Protein AF-A0A3D1HJ94-F1 (afdb_monomer)

Solvent-accessible surface area (backbone atoms only — not comparable to full-atom values): 5010 Å² total; per-residue (Å²): 110,70,66,60,52,52,53,58,50,52,68,37,81,88,48,47,85,93,55,40,33,39,34,35,40,30,58,50,40,92,53,80,72,29,55,53,46,48,51,49,30,48,51,38,38,75,72,68,37,70,55,43,42,42,25,20,76,60,31,54,35,32,61,70,57,42,49,60,52,52,70,73,48,90,55,90,40,76,45,81,41,73,57,53,100,66,88,124

Nearest PDB structures (foldseek):
  4a26-assembly1_B  TM=3.788E-01  e=1.963E+00  Leishmania major
  9isr-assembly2_C  TM=3.378E-01  e=2.395E+00  Homo sapiens
  6vlc-assembly1_A  TM=2.691E-01  e=1.410E+00  Neisseria meningitidis Z2491
  8i0e-assembly1_A  TM=3.213E-01  e=8.438E+00  Scutellaria baicalensis

Radius of gyration: 12.5 Å; Cα contacts (8 Å, |Δi|>4): 124; chains: 1; bounding box: 27×26×32 Å

pLDDT: mean 87.14, std 13.05, range [52.53, 98.19]

Sequence (88 aa):
MIGVISENLLADKTIEAGKSQVVLVGHGSDSPANAMYSQLDYLLKDEGKAEWHVGTIEGYPTIENVERQLRKSKTKRVVLVPLLYIAG

Foldseek 3Di:
DVVVVVVVVVVPVVDDPPQEQEEAEEAADPDPCSVVQVVVQVVCVVVVVLSYHYEYDYHPPHPVVVVVSVVVDPHPHYHYDYPDPDPD

Mean predicted aligned error: 5.09 Å

Structure (mmCIF, N/CA/C/O backbone):
data_AF-A0A3D1HJ94-F1
#
_entry.id   AF-A0A3D1HJ94-F1
#
loop_
_atom_site.group_PDB
_atom_site.id
_atom_site.type_symbol
_atom_site.label_atom_id
_atom_site.label_alt_id
_atom_site.label_comp_id
_atom_site.label_asym_id
_atom_site.label_entity_id
_atom_site.label_seq_id
_atom_site.pdbx_PDB_ins_code
_atom_site.Cartn_x
_atom_site.Cartn_y
_atom_site.Cartn_z
_atom_site.occupancy
_atom_site.B_iso_or_equiv
_atom_site.auth_seq_id
_atom_site.auth_comp_id
_atom_site.auth_asym_id
_atom_site.auth_atom_id
_atom_site.pdbx_PDB_model_num
ATOM 1 N N . MET A 1 1 ? -11.420 -11.238 -7.557 1.00 52.53 1 MET A N 1
ATOM 2 C CA . MET A 1 1 ? -10.051 -11.321 -6.998 1.00 52.53 1 MET A CA 1
ATOM 3 C C . MET A 1 1 ? -9.930 -10.519 -5.702 1.00 52.53 1 MET A C 1
ATOM 5 O O . MET A 1 1 ? -9.600 -11.121 -4.694 1.00 52.53 1 MET A O 1
ATOM 9 N N . ILE A 1 2 ? -10.294 -9.228 -5.677 1.00 57.38 2 ILE A N 1
ATOM 10 C CA . ILE A 1 2 ? -10.290 -8.403 -4.448 1.00 57.38 2 ILE A CA 1
ATOM 11 C C . ILE A 1 2 ? -11.192 -8.982 -3.339 1.00 57.38 2 ILE A C 1
ATOM 13 O O . ILE A 1 2 ? -10.759 -9.062 -2.195 1.00 57.38 2 ILE A O 1
ATOM 17 N N . GLY A 1 3 ? -12.391 -9.478 -3.682 1.00 60.78 3 GLY A N 1
ATOM 18 C CA . GLY A 1 3 ? -13.289 -10.137 -2.717 1.00 60.78 3 GLY A CA 1
ATOM 19 C C . GLY A 1 3 ? -12.658 -11.344 -2.007 1.00 60.78 3 GLY A C 1
ATOM 20 O O . GLY A 1 3 ? -12.730 -11.452 -0.788 1.00 60.78 3 GLY A O 1
ATOM 21 N N . VAL A 1 4 ? -11.928 -12.181 -2.752 1.00 61.44 4 VAL A N 1
ATOM 22 C CA . VAL A 1 4 ? -11.239 -13.366 -2.210 1.00 61.44 4 VAL A CA 1
ATOM 23 C C . VAL A 1 4 ? -10.083 -12.968 -1.289 1.00 61.44 4 VAL A C 1
ATOM 25 O O . VAL A 1 4 ? -9.851 -13.627 -0.278 1.00 61.44 4 VAL A O 1
ATOM 28 N N . ILE A 1 5 ? -9.368 -11.880 -1.602 1.00 65.69 5 ILE A N 1
ATOM 29 C CA . ILE A 1 5 ? -8.315 -11.349 -0.723 1.00 65.69 5 ILE A CA 1
ATOM 30 C C . ILE A 1 5 ? -8.942 -10.843 0.575 1.00 65.69 5 ILE A C 1
ATOM 32 O O . ILE A 1 5 ? -8.464 -11.200 1.645 1.00 65.69 5 ILE A O 1
ATOM 36 N N . SER A 1 6 ? -10.036 -10.076 0.503 1.00 64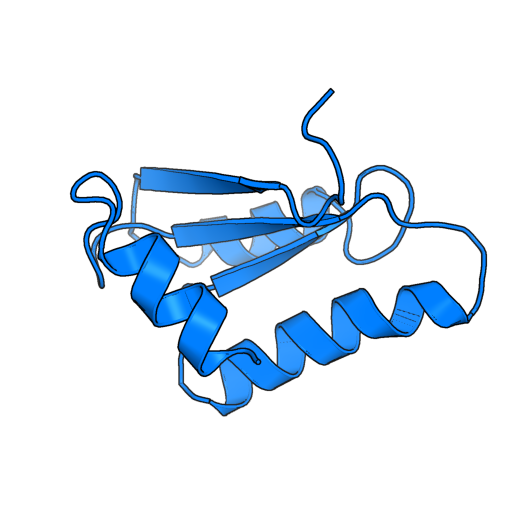.06 6 SER A N 1
ATOM 37 C CA . SER A 1 6 ? -10.703 -9.576 1.709 1.00 64.06 6 SER A CA 1
ATOM 38 C C . SER A 1 6 ? -11.289 -10.688 2.573 1.00 64.06 6 SER A C 1
ATOM 40 O O . SER A 1 6 ? -11.131 -10.639 3.785 1.00 64.06 6 SER A O 1
ATOM 42 N N . GLU A 1 7 ? -11.917 -11.703 1.980 1.00 65.69 7 GLU A N 1
ATOM 43 C CA . GLU A 1 7 ? -12.507 -12.817 2.730 1.00 65.69 7 GLU A CA 1
ATOM 44 C C . GLU A 1 7 ? -11.440 -13.641 3.455 1.00 65.69 7 GLU A C 1
ATOM 46 O O . GLU A 1 7 ? -11.598 -13.935 4.637 1.00 65.69 7 GLU A O 1
ATOM 51 N N . ASN A 1 8 ? -10.324 -13.953 2.789 1.00 66.19 8 ASN A N 1
ATOM 52 C CA . ASN A 1 8 ? -9.251 -14.735 3.406 1.00 66.19 8 ASN A CA 1
ATOM 53 C C . ASN A 1 8 ? -8.460 -13.941 4.455 1.00 66.19 8 ASN A C 1
ATOM 55 O O . ASN A 1 8 ? -8.074 -14.512 5.470 1.00 66.19 8 ASN A O 1
ATOM 59 N N . LEU A 1 9 ? -8.253 -12.633 4.261 1.00 66.12 9 LEU A N 1
ATOM 60 C CA . LEU A 1 9 ? -7.615 -11.789 5.280 1.00 66.12 9 LEU A CA 1
ATOM 61 C C . LEU A 1 9 ? -8.522 -11.568 6.491 1.00 66.12 9 LEU A C 1
ATOM 63 O O . LEU A 1 9 ? -8.042 -11.587 7.614 1.00 66.12 9 LEU A O 1
ATOM 67 N N . LEU A 1 10 ? -9.826 -11.363 6.290 1.00 64.06 10 LEU A N 1
ATOM 68 C CA . LEU A 1 10 ? -10.774 -11.170 7.394 1.00 64.06 10 LEU A CA 1
ATOM 69 C C . LEU A 1 10 ? -11.107 -12.479 8.124 1.00 64.06 10 LEU A C 1
ATOM 71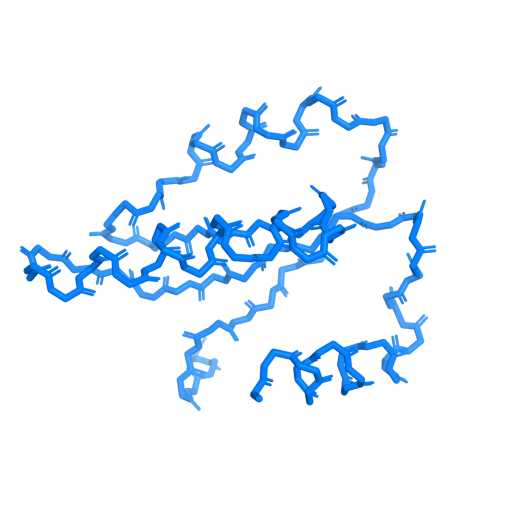 O O . LEU A 1 10 ? -11.550 -12.442 9.272 1.00 64.06 10 LEU A O 1
ATOM 75 N N . ALA A 1 11 ? -10.892 -13.634 7.487 1.00 61.84 11 ALA A N 1
ATOM 76 C CA . AL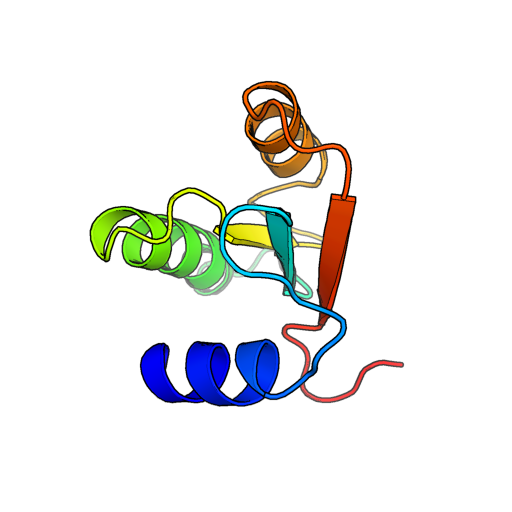A A 1 11 ? -10.944 -14.930 8.157 1.00 61.84 11 ALA A CA 1
ATOM 77 C C . ALA A 1 11 ? -9.814 -15.090 9.192 1.00 61.84 11 ALA A C 1
ATOM 79 O O . ALA A 1 11 ? -9.974 -15.828 10.170 1.00 61.84 11 ALA A O 1
ATOM 80 N N . ASP A 1 12 ? -8.703 -14.366 9.022 1.00 64.50 12 ASP A N 1
ATOM 81 C CA . ASP A 1 12 ? -7.700 -14.213 10.066 1.00 64.50 12 ASP A CA 1
ATOM 82 C C . ASP A 1 12 ? -8.244 -13.285 11.164 1.00 64.50 12 ASP A C 1
ATOM 84 O O . ASP A 1 12 ? -8.365 -12.069 11.008 1.00 64.50 12 ASP A O 1
ATOM 88 N N . LYS A 1 13 ? -8.553 -13.875 12.325 1.00 60.81 13 LYS A N 1
ATOM 89 C CA . LYS A 1 13 ? -9.105 -13.178 13.500 1.00 60.81 13 LYS A CA 1
ATOM 90 C C . LYS A 1 13 ? -8.200 -12.065 14.040 1.00 60.81 13 LYS A C 1
ATOM 92 O O . LYS A 1 13 ? -8.624 -11.318 14.919 1.00 60.81 13 LYS A O 1
ATOM 97 N N . THR A 1 14 ? -6.960 -11.955 13.565 1.00 63.53 14 THR A N 1
ATOM 98 C CA . THR A 1 14 ? -6.073 -10.838 13.895 1.00 63.53 14 THR A CA 1
ATOM 99 C C . THR A 1 14 ? -6.419 -9.548 13.141 1.00 63.53 14 THR A C 1
ATOM 101 O O . THR A 1 14 ? -6.001 -8.474 13.585 1.00 63.53 14 THR A O 1
ATOM 104 N N . ILE A 1 15 ? -7.214 -9.610 12.066 1.00 69.50 15 ILE A N 1
ATOM 105 C CA . ILE A 1 15 ? -7.666 -8.449 11.291 1.00 69.50 15 ILE A CA 1
ATOM 106 C C . ILE A 1 15 ? -9.101 -8.097 11.680 1.00 69.50 15 ILE A C 1
ATOM 108 O O . ILE A 1 15 ? -10.081 -8.608 11.144 1.00 69.50 15 ILE A O 1
ATOM 112 N N . GLU A 1 16 ? -9.237 -7.167 12.621 1.00 70.62 16 GLU A N 1
ATOM 113 C CA . GLU A 1 16 ? -10.547 -6.640 13.000 1.00 70.62 16 GLU A CA 1
ATOM 114 C C . GLU A 1 16 ? -10.971 -5.522 12.036 1.00 70.62 16 GLU A C 1
ATOM 116 O O . GLU A 1 16 ? -10.399 -4.424 12.048 1.00 70.62 16 GLU A O 1
ATOM 121 N N . ALA A 1 17 ? -11.990 -5.798 11.213 1.00 67.44 17 ALA A N 1
ATOM 122 C CA . ALA A 1 17 ? -12.602 -4.815 10.323 1.00 67.44 17 ALA A CA 1
ATOM 123 C C . ALA A 1 17 ? -13.043 -3.560 11.101 1.00 67.44 17 ALA A C 1
ATOM 125 O O . ALA A 1 17 ? -13.677 -3.652 12.153 1.00 67.44 17 ALA A O 1
ATOM 126 N N . GLY A 1 18 ? -12.675 -2.377 10.601 1.00 72.69 18 GLY A N 1
ATOM 127 C CA . GLY A 1 18 ? -12.964 -1.090 11.249 1.00 72.69 18 GLY A CA 1
ATOM 128 C C . GLY A 1 18 ? -12.082 -0.751 12.459 1.00 72.69 18 GLY A C 1
ATOM 129 O O . GLY A 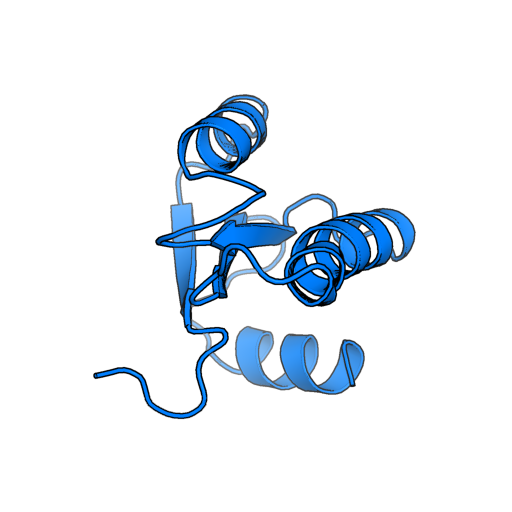1 18 ? -12.251 0.311 13.052 1.00 72.69 18 GLY A O 1
ATOM 130 N N . LYS A 1 19 ? -11.136 -1.622 12.834 1.00 83.44 19 LYS A N 1
ATOM 131 C CA . LYS A 1 19 ? -10.176 -1.390 13.930 1.00 83.44 19 LYS A CA 1
ATOM 132 C C . LYS A 1 19 ? -8.716 -1.601 13.528 1.00 83.44 19 LYS A C 1
ATOM 134 O O . LYS A 1 19 ? -7.832 -1.477 14.375 1.00 83.44 19 LYS A O 1
ATOM 139 N N . SER A 1 20 ? -8.460 -1.917 12.262 1.00 89.25 20 SER A N 1
ATOM 140 C CA . SER A 1 20 ? -7.119 -2.092 11.702 1.00 89.25 20 SER A CA 1
ATOM 141 C C . SER A 1 20 ? -7.028 -1.393 10.348 1.00 89.25 20 SER A C 1
ATOM 143 O O . SER A 1 20 ? -7.978 -1.445 9.572 1.00 89.25 20 SER A O 1
ATOM 145 N N . GLN A 1 21 ? -5.897 -0.747 10.068 1.00 93.44 21 GLN A N 1
ATOM 146 C CA . GLN A 1 21 ? -5.507 -0.405 8.698 1.00 93.44 21 GLN A CA 1
ATOM 147 C C . GLN A 1 21 ? -4.836 -1.622 8.067 1.00 93.44 21 GLN A C 1
ATOM 149 O O . GLN A 1 21 ? -4.043 -2.287 8.738 1.00 93.44 21 GLN A O 1
ATOM 154 N N . VAL A 1 22 ? -5.107 -1.892 6.796 1.00 93.25 22 VAL A N 1
ATOM 155 C CA . VAL A 1 22 ? -4.449 -2.966 6.045 1.00 93.25 22 VAL A CA 1
ATOM 156 C C . VAL A 1 22 ? -3.543 -2.342 4.995 1.00 93.25 22 VAL A C 1
ATOM 158 O O . VAL A 1 22 ? -3.983 -1.508 4.208 1.00 93.25 22 VAL A O 1
ATOM 161 N N . VAL A 1 23 ? -2.279 -2.752 4.966 1.00 95.75 23 VAL A N 1
ATOM 162 C CA . VAL A 1 23 ? -1.319 -2.338 3.941 1.00 95.75 23 VAL A CA 1
ATOM 163 C C . VAL A 1 23 ? -0.874 -3.570 3.171 1.00 95.75 23 VAL A C 1
ATOM 165 O O . VAL A 1 23 ? -0.198 -4.441 3.717 1.00 95.75 23 VAL A O 1
ATOM 168 N N . LEU A 1 24 ? -1.243 -3.626 1.896 1.00 94.88 24 LEU A N 1
ATOM 169 C CA . LEU A 1 24 ? -0.717 -4.595 0.947 1.00 94.88 24 LEU A CA 1
ATOM 170 C C . LEU A 1 24 ? 0.668 -4.125 0.486 1.00 94.88 24 LEU A C 1
ATOM 172 O O . LEU A 1 24 ? 0.800 -3.017 -0.034 1.00 94.88 24 LEU A O 1
ATOM 176 N N . VAL A 1 25 ? 1.692 -4.951 0.689 1.00 96.25 25 VAL A N 1
ATOM 177 C CA . VAL A 1 25 ? 3.093 -4.609 0.410 1.00 96.25 25 VAL A CA 1
ATOM 178 C C . VAL A 1 25 ? 3.559 -5.348 -0.838 1.00 96.25 25 VAL A C 1
ATOM 180 O O . VAL A 1 25 ? 3.844 -6.543 -0.791 1.00 96.25 25 VAL A O 1
ATOM 183 N N . GLY A 1 26 ? 3.596 -4.644 -1.965 1.00 95.62 26 GLY A N 1
ATOM 184 C CA . GLY A 1 26 ? 4.132 -5.148 -3.227 1.00 95.62 26 GLY A CA 1
ATOM 185 C C . GLY A 1 26 ? 5.641 -4.948 -3.352 1.00 95.62 26 GLY A C 1
ATOM 186 O O . GLY A 1 26 ? 6.242 -4.169 -2.617 1.00 95.62 26 GLY A O 1
ATOM 187 N N . HIS A 1 27 ? 6.257 -5.604 -4.334 1.00 96.06 27 HIS A N 1
ATOM 188 C CA . HIS A 1 27 ? 7.681 -5.405 -4.622 1.00 96.06 27 HIS A CA 1
ATOM 189 C C . HIS A 1 27 ? 7.929 -3.994 -5.177 1.00 96.06 27 HIS A C 1
ATOM 191 O O . HIS A 1 27 ? 8.746 -3.248 -4.654 1.00 96.06 27 HIS A O 1
ATOM 197 N N . GLY A 1 28 ? 7.146 -3.588 -6.180 1.00 95.44 28 GLY A N 1
ATOM 198 C CA . GLY A 1 28 ? 7.421 -2.384 -6.972 1.00 95.44 28 GLY A CA 1
ATOM 199 C C . 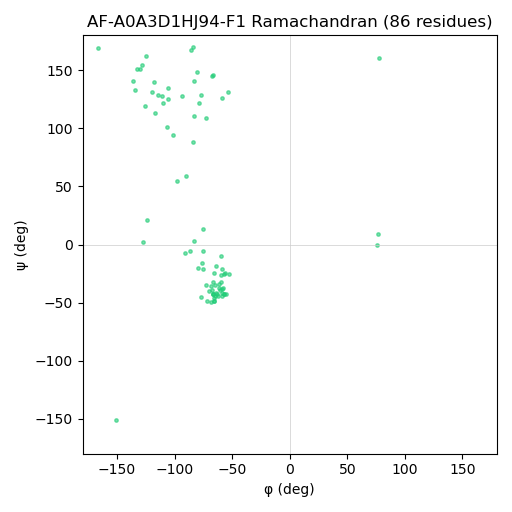GLY A 1 28 ? 8.527 -2.601 -8.008 1.00 95.44 28 GLY A C 1
ATOM 200 O O . GLY A 1 28 ? 9.261 -3.581 -7.939 1.00 95.44 28 GLY A O 1
ATOM 201 N N . SER A 1 29 ? 8.599 -1.742 -9.023 1.00 95.31 29 SER A N 1
ATOM 202 C CA . SER A 1 29 ? 9.692 -1.736 -10.012 1.00 95.31 29 SER A CA 1
ATOM 203 C C . SER A 1 29 ? 9.675 -0.443 -10.831 1.00 95.31 29 SER A C 1
ATOM 205 O O . SER A 1 29 ? 8.654 0.241 -10.861 1.00 95.31 29 SER A O 1
ATOM 207 N N . ASP A 1 30 ? 10.725 -0.194 -11.613 1.00 95.00 30 ASP A N 1
ATOM 208 C CA . ASP A 1 30 ? 10.767 0.899 -12.601 1.00 95.00 30 ASP A CA 1
ATOM 209 C C . ASP A 1 30 ? 9.950 0.621 -13.880 1.00 95.00 30 ASP A C 1
ATOM 211 O O . ASP A 1 30 ? 9.813 1.480 -14.753 1.00 95.00 30 ASP A O 1
ATOM 215 N N . SER A 1 31 ? 9.398 -0.588 -14.029 1.00 96.81 31 SER A N 1
ATOM 216 C CA . SER A 1 31 ? 8.557 -0.935 -15.175 1.00 96.81 31 SER A CA 1
ATOM 217 C C . SER A 1 31 ? 7.242 -0.144 -15.157 1.00 96.81 31 SER A C 1
ATOM 219 O O . SER A 1 31 ? 6.646 0.021 -14.090 1.00 96.81 31 SER A O 1
ATOM 221 N N . PRO A 1 32 ? 6.677 0.229 -16.324 1.00 96.81 32 PRO A N 1
ATOM 222 C CA . PRO A 1 32 ? 5.323 0.784 -16.411 1.00 96.81 32 PRO A CA 1
ATOM 223 C C . PRO A 1 32 ? 4.249 -0.084 -15.737 1.00 96.81 32 PRO A C 1
ATOM 225 O O . PRO A 1 32 ? 3.234 0.434 -15.271 1.00 96.81 32 PRO A O 1
ATOM 228 N N . ALA A 1 33 ? 4.485 -1.397 -15.624 1.00 95.69 33 ALA A N 1
ATOM 229 C CA . ALA A 1 33 ? 3.609 -2.320 -14.903 1.00 95.69 33 ALA A CA 1
ATOM 230 C C . ALA A 1 33 ? 3.422 -1.944 -13.418 1.00 95.69 33 ALA A C 1
ATOM 232 O O . ALA A 1 33 ? 2.414 -2.311 -12.816 1.00 95.69 33 ALA A O 1
ATOM 233 N N . ASN A 1 34 ? 4.337 -1.165 -12.832 1.00 96.69 34 ASN A N 1
ATOM 234 C CA . ASN A 1 34 ? 4.219 -0.656 -11.468 1.00 96.69 34 ASN A CA 1
ATOM 235 C C . ASN A 1 34 ? 2.935 0.166 -11.241 1.00 96.69 34 ASN A C 1
ATOM 237 O O . ASN A 1 34 ? 2.412 0.191 -10.128 1.00 96.69 34 ASN A O 1
ATOM 241 N N . ALA A 1 35 ? 2.365 0.771 -12.291 1.00 97.50 35 ALA A N 1
ATOM 242 C CA . ALA A 1 35 ? 1.093 1.494 -12.210 1.00 97.50 35 ALA A CA 1
ATOM 243 C C . ALA A 1 35 ? -0.066 0.637 -11.657 1.00 97.50 35 ALA A C 1
ATOM 245 O O . ALA A 1 35 ? -1.002 1.179 -11.065 1.00 97.50 35 ALA A O 1
ATOM 246 N N . MET A 1 36 ? 0.011 -0.695 -11.779 1.00 96.62 36 MET A N 1
ATOM 247 C CA . MET A 1 36 ? -0.992 -1.608 -11.223 1.00 96.62 36 MET A CA 1
ATOM 248 C C . MET A 1 36 ? -1.133 -1.483 -9.701 1.00 96.62 36 MET A C 1
ATOM 250 O O . MET A 1 36 ? -2.241 -1.632 -9.191 1.00 96.62 36 MET A O 1
ATOM 254 N N . TYR A 1 37 ? -0.058 -1.167 -8.967 1.00 97.50 37 TYR A N 1
ATOM 255 C CA . TYR A 1 37 ? -0.132 -0.987 -7.512 1.00 97.50 37 TYR A CA 1
ATOM 256 C C . TYR A 1 37 ? -0.979 0.234 -7.139 1.00 97.50 37 TYR A C 1
ATOM 258 O O . TYR A 1 37 ? -1.833 0.151 -6.258 1.00 97.50 37 TYR A O 1
ATOM 266 N N . SER A 1 38 ? -0.805 1.350 -7.850 1.00 97.50 38 SER A N 1
ATOM 267 C CA . SER A 1 38 ? -1.632 2.549 -7.664 1.00 97.50 38 SER A CA 1
ATOM 268 C C . SER A 1 38 ? -3.079 2.326 -8.098 1.00 97.50 38 SER A C 1
ATOM 270 O O . SER A 1 38 ? -4.002 2.792 -7.435 1.00 97.50 38 SER A O 1
ATOM 272 N N . GLN A 1 39 ? -3.292 1.593 -9.193 1.00 97.31 39 GLN A N 1
ATOM 273 C CA . GLN A 1 39 ? -4.637 1.245 -9.642 1.00 97.31 39 GLN A CA 1
ATOM 274 C C . GLN A 1 39 ? -5.359 0.370 -8.612 1.00 97.31 39 GLN A C 1
ATOM 276 O O . GLN A 1 39 ? -6.527 0.612 -8.320 1.00 97.31 39 GLN A O 1
ATOM 281 N N . LEU A 1 40 ? -4.673 -0.616 -8.031 1.00 95.75 40 LEU A N 1
ATOM 282 C CA . LEU A 1 40 ? -5.242 -1.469 -6.992 1.00 95.75 40 LEU A CA 1
ATOM 283 C C . LEU A 1 40 ? -5.620 -0.660 -5.745 1.00 95.75 40 LEU A C 1
ATOM 285 O O . LEU A 1 40 ? -6.717 -0.824 -5.220 1.00 95.75 40 LEU A O 1
ATOM 289 N N . ASP A 1 41 ? -4.743 0.242 -5.308 1.00 96.00 41 ASP A N 1
ATOM 290 C CA . ASP A 1 41 ? -4.997 1.160 -4.195 1.00 96.00 41 ASP A CA 1
ATOM 291 C C . ASP A 1 41 ? -6.250 2.021 -4.418 1.00 96.00 41 ASP A C 1
ATOM 293 O O . ASP A 1 41 ? -7.068 2.187 -3.510 1.00 96.00 41 ASP A O 1
ATOM 297 N N . TYR A 1 42 ? -6.421 2.536 -5.638 1.00 96.69 42 TYR A N 1
ATOM 298 C CA . TYR A 1 42 ? -7.603 3.296 -6.031 1.00 96.69 42 TYR A CA 1
ATOM 299 C C . TYR A 1 42 ? -8.869 2.432 -6.024 1.00 96.69 42 TYR A C 1
ATOM 301 O O . TYR A 1 42 ? -9.861 2.822 -5.412 1.00 96.69 42 TYR A O 1
ATOM 309 N N . LEU A 1 43 ? -8.831 1.248 -6.643 1.00 94.88 43 LEU A N 1
ATOM 310 C CA . LEU A 1 43 ? -9.984 0.343 -6.711 1.00 94.88 43 LEU A CA 1
ATOM 311 C C . LEU A 1 43 ? -10.461 -0.088 -5.321 1.00 94.88 43 LEU A C 1
ATOM 313 O O . LEU A 1 43 ? -11.660 -0.130 -5.071 1.00 94.88 43 LEU A O 1
ATOM 317 N N . LEU A 1 44 ? -9.543 -0.355 -4.388 1.00 92.06 44 LEU A N 1
ATOM 318 C CA . LEU A 1 44 ? -9.906 -0.678 -3.004 1.00 92.06 4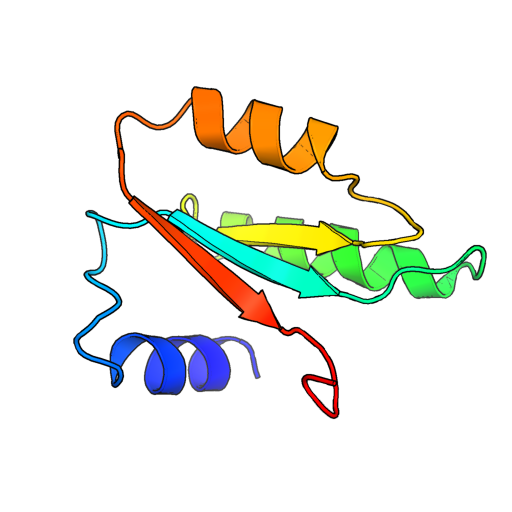4 LEU A CA 1
ATOM 319 C C . LEU A 1 44 ? -10.701 0.462 -2.354 1.00 92.06 44 LEU A C 1
ATOM 321 O O . LEU A 1 44 ? -11.726 0.218 -1.715 1.00 92.06 44 LEU A O 1
ATOM 325 N N . LYS A 1 45 ? -10.256 1.707 -2.544 1.00 92.69 45 LYS A N 1
ATOM 326 C CA . LYS A 1 45 ? -10.941 2.891 -2.011 1.00 92.69 45 LYS A CA 1
ATOM 327 C C . LYS A 1 45 ? -12.300 3.112 -2.666 1.00 92.69 45 LYS A C 1
ATOM 329 O O . LYS A 1 45 ? -13.254 3.415 -1.954 1.00 92.69 45 LYS A O 1
ATOM 334 N N . ASP A 1 46 ? -12.383 2.941 -3.982 1.00 94.25 46 ASP A N 1
ATOM 335 C CA . ASP A 1 46 ? -13.627 3.057 -4.752 1.00 94.25 46 ASP A CA 1
ATOM 336 C C . ASP A 1 46 ? -14.667 2.011 -4.307 1.00 94.25 46 ASP A C 1
ATOM 338 O O . ASP A 1 46 ? -15.835 2.328 -4.103 1.00 94.25 46 ASP A O 1
ATOM 342 N N . GLU A 1 47 ? -14.222 0.792 -3.984 1.00 89.62 47 GLU A N 1
ATOM 343 C CA . GLU A 1 47 ? -15.049 -0.272 -3.392 1.00 89.62 47 GLU A CA 1
ATOM 344 C C . GLU A 1 47 ? -15.379 -0.063 -1.894 1.00 89.62 47 GLU A C 1
ATOM 346 O O . GLU A 1 47 ? -15.805 -0.996 -1.206 1.00 89.62 47 GLU A O 1
ATOM 351 N N . GLY A 1 48 ? -15.155 1.134 -1.344 1.00 89.75 48 GLY A N 1
ATOM 352 C CA . GLY A 1 48 ? -15.478 1.473 0.044 1.00 89.75 48 GLY A CA 1
ATOM 353 C C . GLY A 1 48 ? -14.508 0.912 1.090 1.00 89.75 48 GLY A C 1
ATOM 354 O O . GLY A 1 48 ? -14.765 1.027 2.290 1.00 89.75 48 GLY A O 1
ATOM 355 N N . LYS A 1 49 ? -13.369 0.336 0.683 1.00 89.00 49 LYS A N 1
ATOM 356 C CA . LYS A 1 49 ? -12.328 -0.172 1.594 1.00 89.00 49 LYS A CA 1
ATOM 357 C C . LYS A 1 49 ? -11.304 0.923 1.915 1.00 89.00 49 LYS A C 1
ATOM 359 O O . LYS A 1 49 ? -10.115 0.768 1.667 1.00 89.00 49 LYS A O 1
ATOM 364 N N . ALA A 1 50 ? -11.763 2.039 2.4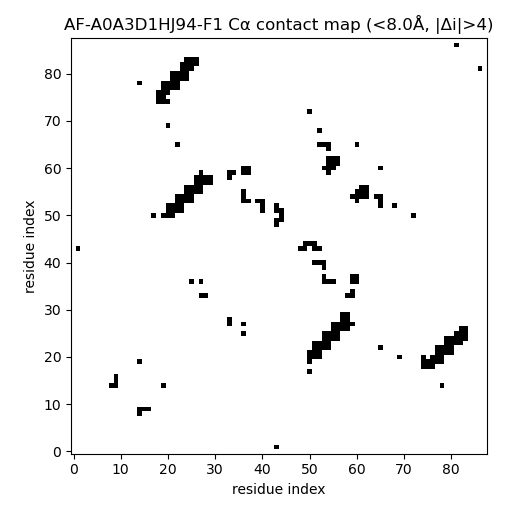83 1.00 91.12 50 ALA A N 1
ATOM 365 C CA . ALA A 1 50 ? -10.928 3.221 2.745 1.00 91.12 50 ALA A CA 1
ATOM 366 C C . ALA A 1 50 ? -9.717 2.964 3.671 1.00 91.12 50 ALA A C 1
ATOM 368 O O . ALA A 1 50 ? -8.706 3.655 3.563 1.00 91.12 50 ALA A O 1
ATOM 369 N N . GLU A 1 51 ? -9.813 1.955 4.540 1.00 91.88 51 GLU A N 1
ATOM 370 C CA . GLU A 1 51 ? -8.769 1.540 5.492 1.00 91.88 51 GLU A CA 1
ATOM 371 C C . GLU A 1 51 ? -7.711 0.606 4.860 1.00 91.88 51 GLU A C 1
ATOM 373 O O . GLU A 1 51 ? -6.852 0.069 5.565 1.00 91.88 51 GLU A O 1
ATOM 378 N N . TRP A 1 52 ? -7.822 0.336 3.554 1.00 93.06 52 TRP A N 1
ATOM 379 C CA . TRP A 1 52 ? -6.900 -0.505 2.799 1.00 93.06 52 TRP A CA 1
ATOM 380 C C . TRP A 1 52 ? -6.005 0.355 1.912 1.00 93.06 52 TRP A C 1
ATOM 382 O O . TRP A 1 52 ? -6.458 1.259 1.204 1.00 93.06 52 TRP A O 1
ATOM 392 N N . HIS A 1 53 ? -4.718 0.034 1.935 1.00 96.00 53 HIS A N 1
ATOM 393 C CA . HIS A 1 53 ? -3.680 0.763 1.222 1.00 96.00 53 HIS A CA 1
ATOM 394 C C . HIS A 1 53 ? -2.772 -0.207 0.475 1.00 96.00 53 HIS A C 1
ATOM 396 O O . HIS A 1 53 ? -2.555 -1.333 0.926 1.00 96.00 53 HIS A O 1
ATOM 402 N N . VAL A 1 54 ? -2.192 0.245 -0.632 1.00 97.44 54 VAL A N 1
ATOM 403 C CA . VAL A 1 54 ? -1.100 -0.463 -1.309 1.00 97.44 54 VAL A CA 1
ATOM 404 C C . VAL A 1 54 ? 0.162 0.385 -1.230 1.00 97.44 54 VAL A C 1
ATOM 406 O O . VAL A 1 54 ? 0.153 1.569 -1.569 1.00 97.44 54 VAL A O 1
ATOM 409 N N . GLY A 1 55 ? 1.246 -0.233 -0.777 1.00 97.94 55 GLY A N 1
ATOM 410 C CA . GLY A 1 55 ? 2.596 0.313 -0.827 1.00 97.94 55 GLY A CA 1
ATOM 411 C C . GLY A 1 55 ? 3.531 -0.650 -1.539 1.00 97.94 55 GLY A C 1
ATOM 412 O O . GLY A 1 55 ? 3.232 -1.835 -1.683 1.00 97.94 55 GLY A O 1
ATOM 413 N N . THR A 1 56 ? 4.671 -0.140 -1.979 1.00 97.88 56 THR A N 1
ATOM 414 C CA . THR A 1 56 ? 5.709 -0.929 -2.644 1.00 97.88 56 THR 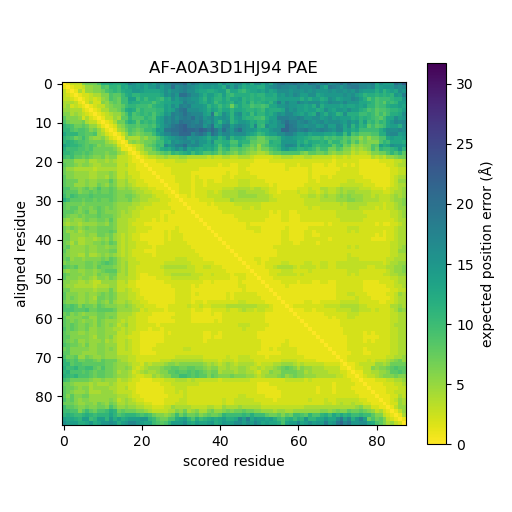A CA 1
ATOM 415 C C . THR A 1 56 ? 7.067 -0.712 -1.985 1.00 97.88 56 THR A C 1
ATOM 417 O O . THR A 1 56 ? 7.284 0.324 -1.354 1.00 97.88 56 THR A O 1
ATOM 420 N N . ILE A 1 57 ? 7.962 -1.696 -2.110 1.00 95.94 57 ILE A N 1
ATOM 421 C CA . ILE A 1 57 ? 9.327 -1.641 -1.564 1.00 95.94 57 ILE A CA 1
ATOM 422 C C . ILE A 1 57 ? 10.224 -0.760 -2.448 1.00 95.94 57 ILE A C 1
ATOM 424 O O . ILE A 1 57 ? 10.941 0.093 -1.934 1.00 95.94 57 ILE A O 1
ATOM 428 N N . GLU A 1 58 ? 10.150 -0.936 -3.769 1.00 95.81 58 GLU A N 1
ATOM 429 C CA . GLU A 1 58 ? 11.073 -0.340 -4.750 1.00 95.81 58 GLU A CA 1
ATOM 430 C C . GLU A 1 58 ? 10.361 0.494 -5.831 1.00 95.81 58 GLU A C 1
ATOM 432 O O . GLU A 1 58 ? 10.889 0.698 -6.919 1.00 95.81 58 GLU A O 1
ATOM 437 N N . GLY A 1 59 ? 9.133 0.955 -5.585 1.00 96.31 59 GLY A N 1
ATOM 438 C CA . GLY A 1 59 ? 8.361 1.686 -6.591 1.00 96.31 59 GLY A CA 1
ATOM 439 C C . GLY A 1 59 ? 7.380 2.692 -6.003 1.00 96.31 59 GLY A C 1
ATOM 440 O O . GLY A 1 59 ? 7.577 3.249 -4.923 1.00 96.31 59 GLY A O 1
ATOM 441 N N . TYR A 1 60 ? 6.289 2.918 -6.734 1.00 96.81 60 TYR A N 1
ATOM 442 C CA . TYR A 1 60 ? 5.180 3.774 -6.312 1.00 96.81 60 TYR A CA 1
ATOM 443 C C . TYR A 1 60 ? 3.863 2.972 -6.185 1.00 96.81 60 TYR A C 1
ATOM 445 O O . TYR A 1 60 ? 3.576 2.171 -7.075 1.00 96.81 60 TYR A O 1
ATOM 453 N N . PRO A 1 61 ? 3.006 3.196 -5.165 1.00 98.06 61 PRO A N 1
ATOM 454 C CA . PRO A 1 61 ? 3.163 4.136 -4.049 1.00 98.06 61 PRO A CA 1
ATOM 455 C C . PRO A 1 61 ? 4.287 3.750 -3.076 1.00 98.06 61 PRO A C 1
ATOM 457 O O . PRO A 1 61 ? 4.505 2.567 -2.812 1.00 98.06 61 PRO A O 1
ATOM 460 N N . THR A 1 62 ? 4.978 4.753 -2.530 1.00 98.00 62 THR A N 1
ATOM 461 C CA . THR A 1 62 ? 6.080 4.579 -1.571 1.00 98.00 62 THR A CA 1
ATOM 462 C C . THR A 1 62 ? 5.568 4.410 -0.137 1.00 98.00 62 THR A C 1
ATOM 464 O O . THR A 1 62 ? 4.394 4.670 0.164 1.00 98.00 62 THR A O 1
ATOM 467 N N . ILE A 1 63 ? 6.456 4.046 0.792 1.00 97.06 63 ILE A N 1
ATOM 468 C CA . ILE A 1 63 ? 6.133 3.994 2.224 1.00 97.06 63 ILE A CA 1
ATOM 469 C C . ILE A 1 63 ? 5.658 5.349 2.765 1.00 97.06 63 ILE A C 1
ATOM 471 O O . ILE A 1 63 ? 4.692 5.398 3.520 1.00 97.06 63 ILE A O 1
ATOM 475 N N . GLU A 1 64 ? 6.226 6.469 2.317 1.00 98.19 64 GLU A N 1
ATOM 476 C CA . GLU A 1 64 ? 5.797 7.811 2.732 1.00 98.19 64 GLU A CA 1
ATOM 477 C C . GLU A 1 64 ? 4.380 8.129 2.236 1.00 98.19 64 GLU A C 1
ATOM 479 O O . GLU A 1 64 ? 3.625 8.855 2.897 1.00 98.19 64 GLU A O 1
ATOM 484 N N . ASN A 1 65 ? 3.990 7.597 1.072 1.00 97.94 65 ASN A N 1
ATOM 485 C CA . ASN A 1 65 ? 2.613 7.705 0.598 1.00 97.94 65 ASN A CA 1
ATOM 486 C C . ASN A 1 65 ? 1.661 6.921 1.502 1.00 97.94 65 ASN A C 1
ATOM 488 O O . ASN A 1 65 ? 0.591 7.438 1.834 1.00 97.94 65 ASN A O 1
ATOM 492 N N . VAL A 1 66 ? 2.040 5.711 1.919 1.00 97.44 66 VAL A N 1
ATOM 493 C CA . VAL A 1 66 ? 1.252 4.896 2.852 1.00 97.44 66 VAL A CA 1
ATOM 494 C C . VAL A 1 66 ? 1.179 5.565 4.224 1.00 97.44 66 VAL A C 1
ATOM 496 O O . VAL A 1 66 ? 0.083 5.765 4.739 1.00 97.44 66 VAL A O 1
ATOM 499 N N . GLU A 1 67 ? 2.295 6.020 4.793 1.00 97.12 67 GLU A N 1
ATOM 500 C CA . GLU A 1 67 ? 2.315 6.713 6.086 1.00 97.12 67 GLU A CA 1
ATOM 501 C C . GLU A 1 67 ? 1.395 7.932 6.108 1.00 97.12 67 GLU A C 1
ATOM 503 O O . GLU A 1 67 ? 0.666 8.159 7.074 1.00 97.12 67 GLU A O 1
ATOM 508 N N . ARG A 1 68 ? 1.393 8.724 5.032 1.00 97.06 68 ARG A N 1
ATOM 509 C CA . ARG A 1 68 ? 0.508 9.887 4.913 1.00 97.06 68 ARG A CA 1
ATOM 510 C C . ARG A 1 68 ? -0.966 9.490 4.945 1.00 97.06 68 ARG A C 1
ATOM 512 O O . ARG A 1 68 ? -1.778 10.262 5.451 1.00 97.06 68 ARG A O 1
ATOM 519 N N . GLN A 1 69 ? -1.316 8.331 4.392 1.00 95.06 69 GLN A N 1
ATOM 520 C CA . GLN A 1 69 ? -2.674 7.792 4.459 1.00 95.06 69 GLN A CA 1
ATOM 521 C C . GLN A 1 69 ? -2.988 7.308 5.878 1.00 95.06 69 GLN A C 1
ATOM 523 O O . GLN A 1 69 ? -3.974 7.755 6.459 1.00 95.06 69 GLN A O 1
ATOM 528 N N . LEU A 1 70 ? -2.097 6.515 6.479 1.00 95.31 70 LEU A N 1
ATOM 529 C CA . LEU A 1 70 ? -2.264 5.973 7.830 1.00 95.31 70 LEU A CA 1
ATOM 530 C C . LEU A 1 70 ? -2.413 7.072 8.893 1.00 95.31 70 LEU A C 1
ATOM 532 O O . LEU A 1 70 ? -3.249 6.956 9.783 1.00 95.31 70 LEU A O 1
ATOM 536 N N . ARG A 1 71 ? -1.672 8.183 8.778 1.00 94.81 71 ARG A N 1
ATOM 537 C CA . ARG A 1 71 ? -1.759 9.330 9.707 1.00 94.81 71 ARG A CA 1
ATOM 538 C C . ARG A 1 71 ? -3.113 10.046 9.690 1.00 94.81 71 ARG A C 1
ATOM 540 O O . ARG A 1 71 ? -3.405 10.789 10.623 1.00 94.81 71 ARG A O 1
ATOM 547 N N . LYS A 1 72 ? -3.928 9.857 8.647 1.00 93.12 72 LYS A N 1
ATOM 548 C CA . LYS A 1 72 ? -5.304 10.383 8.597 1.00 93.12 72 LYS A CA 1
ATOM 549 C C . LYS A 1 72 ? -6.280 9.507 9.380 1.00 93.12 72 LYS A C 1
ATOM 551 O O . LYS A 1 72 ? -7.350 9.984 9.754 1.00 93.12 72 LYS A O 1
ATOM 556 N N . SER A 1 73 ? -5.919 8.251 9.627 1.00 89.94 73 SER A N 1
ATOM 557 C CA . SER A 1 73 ? -6.721 7.326 10.412 1.00 89.94 73 SER A CA 1
ATOM 558 C C . SER A 1 73 ? -6.530 7.564 11.911 1.00 89.94 73 SER A C 1
ATOM 560 O O . SER A 1 73 ? -5.464 7.959 12.382 1.00 89.94 73 SER A O 1
ATOM 562 N N . LYS A 1 74 ? -7.583 7.301 12.689 1.00 87.88 74 LYS A N 1
ATOM 563 C CA . LYS A 1 74 ? -7.524 7.272 14.163 1.00 87.88 74 LYS A CA 1
ATOM 564 C C . LYS A 1 74 ? -7.102 5.898 14.694 1.00 87.88 74 LYS A C 1
ATOM 566 O O . LYS A 1 74 ? -6.920 5.722 15.901 1.00 87.88 74 LYS A O 1
ATOM 571 N N . THR A 1 75 ? -6.974 4.925 13.801 1.00 87.88 75 THR A N 1
ATOM 572 C CA . THR A 1 75 ? -6.671 3.536 14.110 1.00 87.88 75 THR A CA 1
ATOM 573 C C . THR A 1 75 ? -5.192 3.363 14.442 1.00 87.88 75 THR A C 1
ATOM 575 O O . THR A 1 75 ? -4.319 3.775 13.688 1.00 87.88 75 THR A O 1
ATOM 578 N N . LYS A 1 76 ? -4.897 2.720 15.578 1.00 88.62 76 LYS A N 1
ATOM 579 C CA . LYS A 1 76 ? -3.516 2.494 16.050 1.00 88.62 76 LYS A CA 1
ATOM 580 C C . LYS A 1 76 ? -2.904 1.174 15.581 1.00 88.62 76 LYS A C 1
ATOM 582 O O . LYS A 1 76 ? -1.732 0.922 15.837 1.00 88.62 76 LYS A O 1
ATOM 587 N N . ARG A 1 77 ? -3.703 0.316 14.946 1.00 91.00 77 ARG A N 1
ATOM 588 C CA . ARG A 1 77 ? -3.290 -1.007 14.484 1.00 91.00 77 ARG A CA 1
ATOM 589 C C . ARG A 1 77 ? -3.128 -0.996 12.972 1.00 91.00 77 ARG A C 1
ATOM 591 O O . ARG A 1 77 ? -4.063 -0.650 12.255 1.00 91.00 77 ARG A O 1
ATOM 598 N N . VAL A 1 78 ? -1.954 -1.403 12.509 1.00 93.25 78 VAL A N 1
ATOM 599 C CA . VAL A 1 78 ? -1.643 -1.574 11.089 1.00 93.25 78 VAL A CA 1
ATOM 600 C C . VAL A 1 78 ? -1.265 -3.030 10.874 1.00 93.25 78 VAL A C 1
ATOM 602 O O . VAL A 1 78 ? -0.465 -3.578 11.630 1.00 93.25 78 VAL A O 1
ATOM 605 N N . VAL A 1 79 ? -1.863 -3.655 9.868 1.00 92.31 79 VAL A N 1
ATOM 606 C CA . VAL A 1 79 ? -1.557 -5.017 9.439 1.00 92.31 79 VAL A CA 1
ATOM 607 C C . VAL A 1 79 ? -0.858 -4.928 8.094 1.00 92.31 79 VAL A C 1
ATOM 609 O O . VAL A 1 79 ? -1.407 -4.374 7.143 1.00 92.31 79 VAL A O 1
ATOM 612 N N . LEU A 1 80 ? 0.359 -5.459 8.031 1.00 92.25 80 LEU A N 1
ATOM 613 C CA . LEU A 1 80 ? 1.118 -5.565 6.793 1.00 92.25 80 LEU A CA 1
ATOM 614 C C . LEU A 1 80 ? 0.851 -6.932 6.179 1.00 92.25 80 LEU A C 1
ATOM 616 O O . LEU A 1 80 ? 1.008 -7.952 6.849 1.00 92.25 80 LEU A O 1
ATOM 620 N N . VAL A 1 81 ? 0.460 -6.944 4.912 1.00 90.50 81 VAL A N 1
ATOM 621 C CA . VAL A 1 81 ? 0.182 -8.168 4.168 1.00 90.50 81 VAL A CA 1
ATOM 622 C C . VAL A 1 81 ? 1.020 -8.166 2.898 1.00 90.50 81 VAL A C 1
ATOM 624 O O . VAL A 1 81 ? 0.863 -7.268 2.071 1.00 90.50 81 VAL A O 1
ATOM 627 N N . PRO A 1 82 ? 1.911 -9.149 2.713 1.00 91.50 82 PRO A N 1
ATOM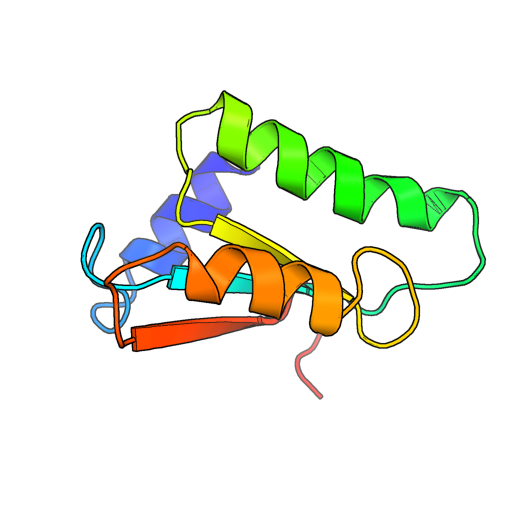 628 C CA . PRO A 1 82 ? 2.669 -9.274 1.479 1.00 91.50 82 PRO A CA 1
ATOM 629 C C . PRO A 1 82 ? 1.738 -9.434 0.272 1.00 91.50 82 PRO A C 1
ATOM 631 O O . PRO A 1 82 ? 0.909 -10.341 0.224 1.00 91.50 82 PRO A O 1
ATOM 634 N N . LEU A 1 83 ? 1.908 -8.572 -0.727 1.00 91.94 83 LEU A N 1
ATOM 635 C CA . LEU A 1 83 ? 1.369 -8.739 -2.077 1.00 91.94 83 LEU A CA 1
ATOM 636 C C . LEU A 1 83 ? 2.478 -9.307 -2.971 1.00 91.94 83 LEU A C 1
ATOM 638 O O . LEU A 1 83 ? 2.864 -8.727 -3.986 1.00 91.94 83 LEU A O 1
ATOM 642 N N . LEU A 1 84 ? 3.038 -10.427 -2.521 1.00 87.81 84 LEU A N 1
ATOM 643 C CA . LEU A 1 84 ? 4.171 -11.126 -3.114 1.00 87.81 84 LEU A CA 1
ATOM 644 C C . LEU A 1 84 ? 3.804 -12.601 -3.270 1.00 87.81 84 LEU A C 1
ATOM 646 O O . LEU A 1 84 ? 3.024 -13.135 -2.485 1.00 87.81 84 LEU A O 1
ATOM 650 N N . TYR A 1 85 ? 4.382 -13.271 -4.268 1.00 81.50 85 TYR A N 1
ATOM 651 C CA . TYR A 1 85 ? 4.145 -14.704 -4.466 1.00 81.50 85 TYR A CA 1
ATOM 652 C C . TYR A 1 85 ? 4.696 -15.548 -3.303 1.00 81.50 85 TYR A C 1
ATOM 654 O O . TYR A 1 85 ? 4.093 -16.546 -2.920 1.00 81.50 85 TYR A O 1
ATOM 662 N N . ILE A 1 86 ? 5.824 -15.128 -2.722 1.00 79.44 86 ILE A N 1
ATOM 663 C CA . ILE A 1 86 ? 6.428 -15.723 -1.525 1.00 79.44 86 ILE A CA 1
ATOM 664 C C . ILE A 1 86 ? 6.815 -14.574 -0.592 1.00 79.44 86 ILE A C 1
ATOM 666 O O . ILE A 1 86 ? 7.404 -13.588 -1.035 1.00 79.44 86 ILE A O 1
ATOM 670 N N . ALA A 1 87 ? 6.475 -14.703 0.690 1.00 69.88 87 ALA A N 1
ATOM 671 C CA . ALA A 1 87 ? 6.956 -13.820 1.745 1.00 69.88 87 ALA A CA 1
ATOM 672 C C . ALA A 1 87 ? 8.327 -14.333 2.208 1.00 69.88 87 ALA A C 1
ATOM 674 O O . ALA A 1 87 ? 8.395 -15.229 3.051 1.00 69.88 87 ALA A O 1
ATOM 675 N N . GLY A 1 88 ? 9.380 -13.861 1.535 1.00 61.44 88 GLY A N 1
ATOM 676 C CA . GLY A 1 88 ? 10.774 -14.199 1.841 1.00 61.44 88 GLY A CA 1
ATOM 677 C C . GLY A 1 88 ? 11.303 -13.543 3.108 1.00 61.44 88 GLY A C 1
ATOM 678 O O . GLY A 1 88 ? 10.626 -12.636 3.642 1.00 61.44 88 GLY A O 1
#

Secondary structure (DSSP, 8-state):
-HHHHHHHHHHSTT--TTT-EEEEEE---SSGGGHHHHHHHHHHHHTT-TTEEEEESSSSS-HHHHHHHHTT-----EEEEE-SSS--